Protein AF-A0A531L0T1-F1 (afdb_monomer_lite)

pLDDT: mean 86.52, std 14.9, range [46.69, 97.44]

Radius of gyration: 17.18 Å; chains: 1; bounding box: 34×23×45 Å

Secondary structure (DSSP, 8-state):
---STT---HHHHHHHTT--GGGTTT-SSPP----S----S----

Structure (mmCIF, N/CA/C/O backbone):
data_AF-A0A531L0T1-F1
#
_entry.id   AF-A0A531L0T1-F1
#
loop_
_atom_site.group_PDB
_atom_site.id
_atom_site.type_symbol
_atom_site.label_atom_id
_atom_site.label_alt_id
_atom_site.label_comp_id
_atom_site.label_asym_id
_atom_site.label_entity_id
_atom_site.label_seq_id
_atom_site.pdbx_PDB_ins_code
_atom_site.Cartn_x
_atom_site.Cartn_y
_atom_site.Cartn_z
_atom_site.occupancy
_atom_site.B_iso_or_equiv
_atom_site.auth_seq_id
_atom_site.auth_comp_id
_atom_site.auth_asym_id
_atom_site.auth_atom_id
_atom_site.pdbx_PDB_model_n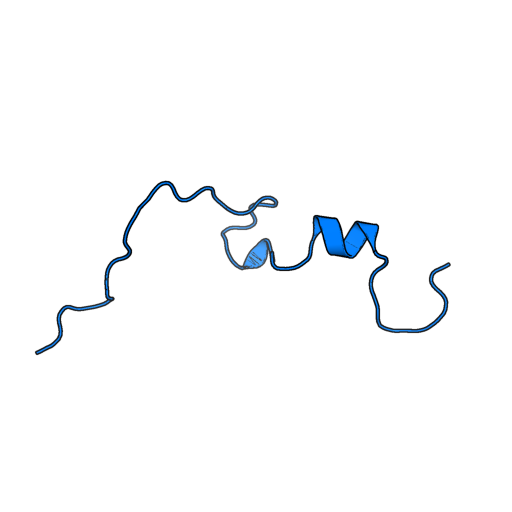um
ATOM 1 N N . MET A 1 1 ? 17.718 1.734 -26.208 1.00 46.69 1 MET A N 1
ATOM 2 C CA . MET A 1 1 ? 16.940 0.486 -26.314 1.00 46.69 1 MET A CA 1
ATOM 3 C C . MET A 1 1 ? 17.315 -0.382 -25.128 1.00 46.69 1 MET A C 1
ATOM 5 O O . MET A 1 1 ? 18.468 -0.789 -25.067 1.00 46.69 1 MET A O 1
ATOM 9 N N . ALA A 1 2 ? 16.411 -0.609 -24.170 1.00 47.66 2 ALA A N 1
ATOM 10 C CA . ALA A 1 2 ? 16.561 -1.787 -23.320 1.00 47.66 2 ALA A CA 1
ATOM 11 C C . ALA A 1 2 ? 16.304 -2.974 -24.249 1.00 47.66 2 ALA A C 1
ATOM 13 O O . ALA A 1 2 ? 15.202 -3.151 -24.766 1.00 47.66 2 ALA A O 1
ATOM 14 N N . LYS A 1 3 ? 17.401 -3.621 -24.620 1.00 53.72 3 LYS A N 1
ATOM 15 C CA . LYS A 1 3 ? 17.415 -4.842 -25.400 1.00 53.72 3 LYS A CA 1
ATOM 16 C C . LYS A 1 3 ? 17.038 -5.947 -24.416 1.00 53.72 3 LYS A C 1
ATOM 18 O O . LYS A 1 3 ? 17.584 -5.970 -23.318 1.00 53.72 3 LYS A O 1
ATOM 23 N N . ASP A 1 4 ? 16.133 -6.812 -24.846 1.00 50.72 4 ASP A N 1
ATOM 24 C CA . ASP A 1 4 ? 15.766 -8.069 -24.194 1.00 50.72 4 ASP A CA 1
ATOM 25 C C . ASP A 1 4 ? 14.690 -7.952 -23.097 1.00 50.72 4 ASP A C 1
ATOM 27 O O . ASP A 1 4 ? 14.657 -7.038 -22.277 1.00 50.72 4 ASP A O 1
ATOM 31 N N . GLY A 1 5 ? 13.706 -8.846 -23.187 1.00 56.88 5 GLY A N 1
ATOM 32 C CA . GLY A 1 5 ? 12.441 -8.754 -22.475 1.00 56.88 5 GLY A CA 1
ATOM 33 C C . GLY A 1 5 ? 12.564 -8.824 -20.952 1.00 56.88 5 GLY A C 1
ATOM 34 O O . GLY A 1 5 ? 13.264 -9.667 -20.402 1.00 56.88 5 GLY A O 1
ATOM 35 N N . ASN A 1 6 ? 11.726 -8.010 -20.310 1.00 63.50 6 ASN A N 1
ATOM 36 C CA . ASN A 1 6 ? 11.163 -8.213 -18.974 1.00 63.50 6 ASN A CA 1
ATOM 37 C C . ASN A 1 6 ? 11.870 -7.637 -17.736 1.00 63.50 6 ASN A C 1
ATOM 39 O O . ASN A 1 6 ? 11.490 -8.001 -16.627 1.00 63.50 6 ASN A O 1
ATOM 43 N N . GLU A 1 7 ? 12.769 -6.659 -17.865 1.00 74.06 7 GLU A N 1
ATOM 44 C CA . GLU A 1 7 ? 13.142 -5.832 -16.708 1.00 74.06 7 GLU A CA 1
ATOM 45 C C . GLU A 1 7 ? 13.093 -4.334 -17.019 1.00 74.06 7 GLU A C 1
ATOM 47 O O . GLU A 1 7 ? 13.729 -3.825 -17.941 1.00 74.06 7 GLU A O 1
ATOM 52 N N . MET A 1 8 ? 12.312 -3.603 -16.220 1.00 85.19 8 MET A N 1
ATOM 53 C CA . MET A 1 8 ? 12.309 -2.143 -16.235 1.00 85.19 8 MET A CA 1
ATOM 54 C C . MET A 1 8 ? 13.700 -1.609 -15.863 1.00 85.19 8 MET A C 1
ATOM 56 O O . MET A 1 8 ? 14.343 -2.117 -14.943 1.00 85.19 8 MET A O 1
ATOM 60 N N . GLY A 1 9 ? 14.144 -0.541 -16.533 1.00 90.00 9 GLY A N 1
ATOM 61 C CA . GLY A 1 9 ? 15.406 0.128 -16.206 1.00 90.00 9 GLY A CA 1
ATOM 62 C C . GLY A 1 9 ? 15.431 0.668 -14.768 1.00 90.00 9 GLY A C 1
ATOM 63 O O . GLY A 1 9 ? 14.385 0.925 -14.170 1.00 90.00 9 GLY A O 1
ATOM 64 N N . ILE A 1 10 ? 16.632 0.878 -14.214 1.00 92.06 10 ILE A N 1
ATOM 65 C CA . ILE A 1 10 ? 16.811 1.223 -12.791 1.00 92.06 10 ILE A CA 1
ATOM 66 C C . ILE A 1 10 ? 16.039 2.480 -12.360 1.00 92.06 10 ILE A C 1
ATOM 68 O O . ILE A 1 10 ? 15.399 2.468 -11.314 1.00 92.06 10 ILE A O 1
ATOM 72 N N . ASN A 1 11 ? 16.014 3.526 -13.191 1.00 94.56 11 ASN A N 1
ATOM 73 C CA . ASN A 1 11 ? 15.290 4.766 -12.886 1.00 94.56 11 ASN A CA 1
ATOM 74 C C . ASN A 1 11 ? 13.771 4.549 -12.859 1.00 94.56 11 ASN A C 1
ATOM 76 O O . ASN A 1 11 ? 13.082 5.069 -11.987 1.00 94.56 11 ASN A O 1
ATOM 80 N N . THR A 1 12 ? 13.251 3.745 -13.788 1.00 91.69 12 THR A N 1
ATOM 81 C CA . THR A 1 12 ? 11.827 3.392 -13.838 1.00 91.69 12 THR A CA 1
ATOM 82 C C . THR A 1 12 ? 11.433 2.579 -12.612 1.00 91.69 12 THR A C 1
ATOM 84 O O . THR A 1 12 ? 10.410 2.855 -11.994 1.00 91.69 12 THR A O 1
ATOM 87 N N . ARG A 1 13 ? 12.268 1.612 -12.214 1.00 90.25 13 ARG A N 1
ATOM 88 C CA . ARG A 1 13 ? 12.046 0.836 -10.991 1.00 90.25 13 ARG A CA 1
ATOM 89 C C . ARG A 1 13 ? 12.055 1.733 -9.762 1.00 90.25 13 ARG A C 1
ATOM 91 O O . ARG A 1 13 ? 11.124 1.644 -8.981 1.00 90.25 13 ARG A O 1
ATOM 98 N N . LEU A 1 14 ? 13.036 2.626 -9.630 1.00 92.81 14 LEU A N 1
ATOM 99 C CA . LEU A 1 14 ? 13.117 3.553 -8.498 1.00 92.81 14 LEU A CA 1
ATOM 100 C C . LEU A 1 14 ? 11.857 4.425 -8.361 1.00 92.81 14 LEU A C 1
ATOM 102 O O . LEU A 1 14 ? 11.428 4.696 -7.246 1.00 92.81 14 LEU A O 1
ATOM 106 N N . ALA A 1 15 ? 11.261 4.843 -9.480 1.00 92.31 15 ALA A N 1
ATOM 107 C CA . ALA A 1 15 ? 10.072 5.691 -9.477 1.00 92.31 15 ALA A CA 1
ATOM 108 C C . ALA A 1 15 ? 8.747 4.930 -9.272 1.00 92.31 15 ALA A C 1
ATOM 110 O O . ALA A 1 15 ? 7.808 5.499 -8.720 1.00 92.31 15 ALA A O 1
ATOM 111 N N . HIS A 1 16 ? 8.640 3.676 -9.728 1.00 90.19 16 HIS A N 1
ATOM 112 C CA . HIS A 1 16 ? 7.353 2.967 -9.820 1.00 90.19 16 HIS A CA 1
ATOM 113 C C . HIS A 1 16 ? 7.280 1.653 -9.031 1.00 90.19 16 HIS A C 1
ATOM 115 O O . HIS A 1 16 ? 6.205 1.066 -8.926 1.00 90.19 16 HIS A O 1
ATOM 121 N N . SER A 1 17 ? 8.388 1.150 -8.480 1.00 91.31 17 SER A N 1
ATOM 122 C CA . SER A 1 17 ? 8.364 -0.106 -7.728 1.00 91.31 17 SER A CA 1
ATOM 123 C C . SER A 1 17 ? 7.485 0.009 -6.484 1.00 91.31 17 SER A C 1
ATOM 125 O O . SER A 1 17 ? 7.661 0.930 -5.690 1.00 91.31 17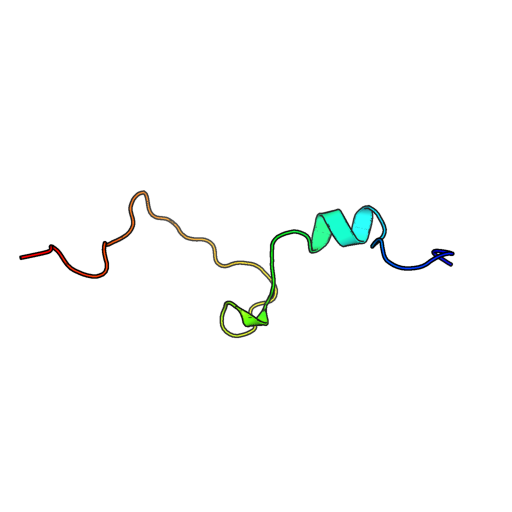 SER A O 1
ATOM 127 N N . GLY A 1 18 ? 6.589 -0.960 -6.288 1.00 90.56 18 GLY A N 1
ATOM 128 C CA . GLY A 1 18 ? 5.767 -1.069 -5.080 1.00 90.56 18 GLY A CA 1
ATOM 129 C C . GLY A 1 18 ? 4.488 -0.225 -5.068 1.00 90.56 18 GLY A C 1
ATOM 130 O O . GLY A 1 18 ? 3.742 -0.323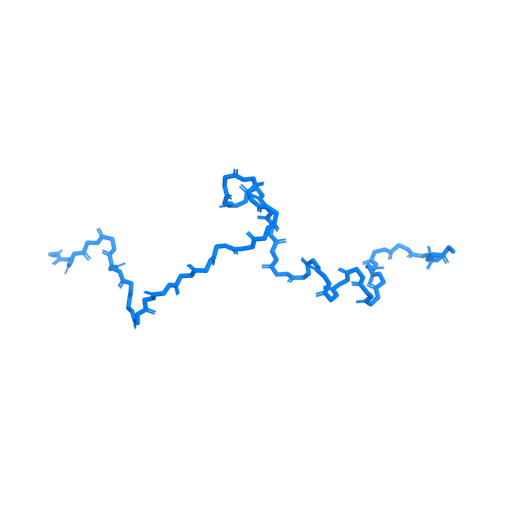 -4.101 1.00 90.56 18 GLY A O 1
ATOM 131 N N . ASN A 1 19 ? 4.205 0.559 -6.115 1.00 93.06 19 ASN A N 1
ATOM 132 C CA . ASN A 1 19 ? 2.963 1.325 -6.240 1.00 93.06 19 ASN A CA 1
ATOM 133 C C . ASN A 1 19 ? 2.230 0.998 -7.548 1.00 93.06 19 ASN A C 1
ATOM 135 O O . ASN A 1 19 ? 2.827 1.044 -8.622 1.00 93.06 19 ASN A O 1
ATOM 139 N N . ASN A 1 20 ? 0.923 0.749 -7.464 1.00 93.88 20 ASN A N 1
ATOM 140 C CA . ASN A 1 20 ? 0.020 0.698 -8.608 1.00 93.88 20 ASN A CA 1
ATOM 141 C C . ASN A 1 20 ? -1.131 1.696 -8.374 1.00 93.88 20 ASN A C 1
ATOM 143 O O . ASN A 1 20 ? -1.957 1.463 -7.492 1.00 93.88 20 ASN A O 1
ATOM 147 N N . PRO A 1 21 ? -1.238 2.782 -9.164 1.00 95.12 21 PRO A N 1
ATOM 148 C CA . PRO A 1 21 ? -2.283 3.797 -8.990 1.00 95.12 21 PRO A CA 1
ATOM 149 C C . PRO A 1 21 ? -3.719 3.254 -9.002 1.00 95.12 21 PRO A C 1
ATOM 151 O O . PRO A 1 21 ? -4.611 3.838 -8.386 1.00 95.12 21 PRO A O 1
ATOM 154 N N . HIS A 1 22 ? -3.964 2.133 -9.688 1.00 95.94 22 HIS A N 1
ATOM 155 C CA . HIS A 1 22 ? -5.294 1.524 -9.753 1.00 95.94 22 HIS A CA 1
ATOM 156 C C . HIS A 1 22 ? -5.750 0.901 -8.431 1.00 95.94 22 HIS A C 1
ATOM 158 O O . HIS A 1 22 ? -6.953 0.744 -8.230 1.00 95.94 22 HIS A O 1
ATOM 164 N N . ASP A 1 23 ? -4.825 0.623 -7.514 1.00 95.94 23 ASP A N 1
ATOM 165 C CA . ASP A 1 23 ? -5.148 0.054 -6.206 1.00 95.94 23 ASP A CA 1
ATOM 166 C C . ASP A 1 23 ? -5.698 1.125 -5.241 1.00 95.94 23 ASP A C 1
ATOM 168 O O . ASP A 1 23 ? -6.291 0.791 -4.216 1.00 95.94 23 ASP A O 1
ATOM 172 N N . TYR A 1 24 ? -5.540 2.419 -5.565 1.00 95.19 24 TYR A N 1
ATOM 173 C CA . TYR A 1 24 ? -5.999 3.531 -4.729 1.00 95.19 24 TYR A CA 1
ATOM 174 C C . TYR A 1 24 ? -6.548 4.708 -5.555 1.00 95.19 24 TYR A C 1
ATOM 176 O O . TYR A 1 24 ? -5.896 5.737 -5.741 1.00 95.19 24 TYR A O 1
ATOM 184 N N . PHE A 1 25 ? -7.782 4.559 -6.050 1.00 96.31 25 PHE A N 1
ATOM 185 C CA . PHE A 1 25 ? -8.577 5.603 -6.729 1.00 96.31 25 PHE A CA 1
ATOM 186 C C . PHE A 1 25 ? -7.893 6.321 -7.914 1.00 96.31 25 PHE A C 1
ATOM 188 O O . PHE A 1 25 ? -8.330 7.398 -8.313 1.00 96.31 25 PHE A O 1
ATOM 195 N N . GLY A 1 26 ? -6.835 5.752 -8.498 1.00 95.50 26 GLY A N 1
ATOM 196 C CA . GLY A 1 26 ? -6.094 6.372 -9.598 1.00 95.50 26 GLY A CA 1
ATOM 197 C C . GLY A 1 26 ? -5.113 7.466 -9.168 1.00 95.50 26 GLY A C 1
ATOM 198 O O . GLY A 1 26 ? -4.592 8.178 -10.027 1.00 95.50 26 GLY A O 1
ATOM 199 N N . PHE A 1 27 ? -4.835 7.621 -7.869 1.00 96.00 27 PHE A N 1
ATOM 200 C CA . PHE A 1 27 ? -3.801 8.549 -7.418 1.00 96.00 27 PHE A CA 1
ATOM 201 C C . PHE A 1 27 ? -2.416 8.055 -7.843 1.00 96.00 27 PHE A C 1
ATOM 203 O O . PHE A 1 27 ? -2.013 6.933 -7.548 1.00 96.00 27 PHE A O 1
ATOM 210 N N . VAL A 1 28 ? -1.669 8.918 -8.538 1.00 94.75 28 VAL A N 1
ATOM 211 C CA . VAL A 1 28 ? -0.339 8.576 -9.069 1.00 94.75 28 VAL A CA 1
ATOM 212 C C . VAL A 1 28 ? 0.673 8.355 -7.946 1.00 94.75 28 VAL A C 1
ATOM 214 O O . VAL A 1 28 ? 1.455 7.409 -8.001 1.00 94.75 28 VAL A O 1
ATOM 217 N N . ASN A 1 29 ? 0.642 9.205 -6.921 1.00 95.19 29 ASN A N 1
ATOM 218 C CA . ASN A 1 29 ? 1.486 9.057 -5.742 1.00 95.19 29 ASN A CA 1
ATOM 219 C C . ASN A 1 29 ? 0.706 8.306 -4.651 1.00 95.19 29 ASN A C 1
ATOM 221 O O . ASN A 1 29 ? -0.462 8.647 -4.434 1.00 95.19 29 ASN A O 1
ATOM 225 N N . PRO A 1 30 ? 1.328 7.343 -3.942 1.00 94.88 30 PRO A N 1
ATOM 226 C CA . PRO A 1 30 ? 0.693 6.683 -2.806 1.00 94.88 30 PRO A CA 1
ATOM 227 C C . PRO A 1 30 ? 0.183 7.700 -1.772 1.00 94.88 30 PRO A C 1
ATOM 229 O O . PRO A 1 30 ? 0.843 8.722 -1.546 1.00 94.88 30 PRO A O 1
ATOM 232 N N . PRO A 1 31 ? -0.959 7.443 -1.113 1.00 94.00 31 PRO A N 1
ATOM 233 C CA . PRO A 1 31 ? -1.455 8.318 -0.060 1.00 94.00 31 PRO A CA 1
ATOM 234 C C . PRO A 1 31 ? -0.496 8.330 1.135 1.00 94.00 31 PRO A C 1
ATOM 236 O O . PRO A 1 31 ? 0.049 7.299 1.532 1.00 94.00 31 PRO A O 1
ATOM 239 N N . VAL A 1 32 ? -0.336 9.495 1.763 1.00 95.69 32 VAL A N 1
ATOM 240 C CA . VAL A 1 32 ? 0.393 9.605 3.030 1.00 95.69 32 VAL A CA 1
ATOM 241 C C . VAL A 1 32 ? -0.568 9.292 4.174 1.00 95.69 32 VAL A C 1
ATOM 243 O O . VAL A 1 32 ? -1.507 10.046 4.429 1.00 95.69 32 VAL A O 1
ATOM 246 N N . VAL A 1 33 ? -0.342 8.176 4.869 1.00 95.62 33 VAL A N 1
ATOM 247 C CA . VAL A 1 33 ? -1.162 7.757 6.015 1.00 95.62 33 VAL A CA 1
ATOM 248 C C . VAL A 1 33 ? -0.471 8.165 7.315 1.00 95.62 33 VAL A C 1
ATOM 250 O O 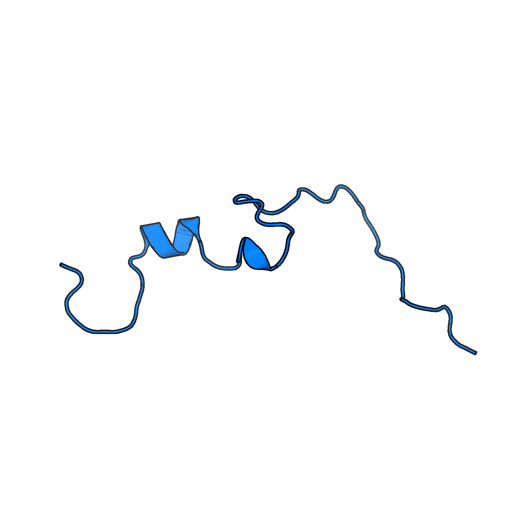. VAL A 1 33 ? 0.487 7.533 7.752 1.00 95.62 33 VAL A O 1
ATOM 253 N N . HIS A 1 34 ? -0.969 9.225 7.952 1.00 97.44 34 HIS A N 1
ATOM 254 C CA . HIS A 1 34 ? -0.487 9.691 9.255 1.00 97.44 34 HIS A CA 1
ATOM 255 C C . HIS A 1 34 ? -1.235 9.000 10.406 1.00 97.44 34 HIS A C 1
ATOM 257 O O . HIS A 1 34 ? -2.075 9.606 11.067 1.00 97.44 34 HIS A O 1
ATOM 263 N N . ALA A 1 35 ? -0.937 7.723 10.641 1.00 95.88 35 ALA A N 1
ATOM 264 C CA . ALA A 1 35 ? -1.510 6.936 11.733 1.00 95.88 35 ALA A CA 1
ATOM 265 C C . ALA A 1 35 ? -0.460 5.992 12.338 1.00 95.88 35 ALA A C 1
ATOM 267 O O . ALA A 1 35 ? 0.508 5.626 11.678 1.00 95.88 35 ALA A O 1
ATOM 268 N N . SER A 1 36 ? -0.656 5.585 13.593 1.00 96.88 36 SER A N 1
ATOM 269 C CA . SER A 1 36 ? 0.221 4.633 14.295 1.00 96.88 36 SER A CA 1
ATOM 270 C C . SER A 1 36 ? -0.374 3.225 14.419 1.00 96.88 36 SER A C 1
ATOM 272 O O . SER A 1 36 ? 0.278 2.322 14.937 1.00 96.88 36 SER A O 1
ATOM 274 N N . THR A 1 37 ? -1.617 3.031 13.977 1.00 94.56 37 THR A N 1
ATOM 275 C CA . THR A 1 37 ? -2.388 1.792 14.144 1.00 94.56 37 THR A CA 1
ATOM 276 C C . THR A 1 37 ? -3.498 1.712 13.089 1.00 94.56 37 THR A C 1
ATOM 278 O O . THR A 1 37 ? -3.942 2.741 12.576 1.00 94.56 37 THR A O 1
ATOM 281 N N . VAL A 1 38 ? -3.924 0.489 12.753 1.00 95.44 38 VAL A N 1
ATOM 282 C CA . VAL A 1 38 ? -5.031 0.189 11.831 1.00 95.44 38 VAL A CA 1
ATOM 283 C C . VAL A 1 38 ? -6.091 -0.654 12.539 1.00 95.44 38 VAL A C 1
ATOM 285 O O . VAL A 1 38 ? -5.776 -1.448 13.425 1.00 95.44 38 VAL A O 1
ATOM 288 N N . LEU A 1 39 ? -7.356 -0.479 12.157 1.00 94.44 39 LEU A N 1
ATOM 289 C CA . LEU A 1 39 ? -8.457 -1.269 12.706 1.00 94.44 39 LEU A CA 1
ATOM 290 C C . LEU A 1 39 ? -8.437 -2.696 12.152 1.00 94.44 39 LEU A C 1
ATOM 292 O O . LEU A 1 39 ? -8.175 -2.912 10.968 1.00 94.44 39 LEU A O 1
ATOM 296 N N . TYR A 1 40 ? -8.804 -3.657 12.996 1.00 94.06 40 TYR A N 1
ATOM 297 C CA . TYR A 1 40 ? -9.240 -4.967 12.523 1.00 94.06 40 TYR A CA 1
ATOM 298 C C . TY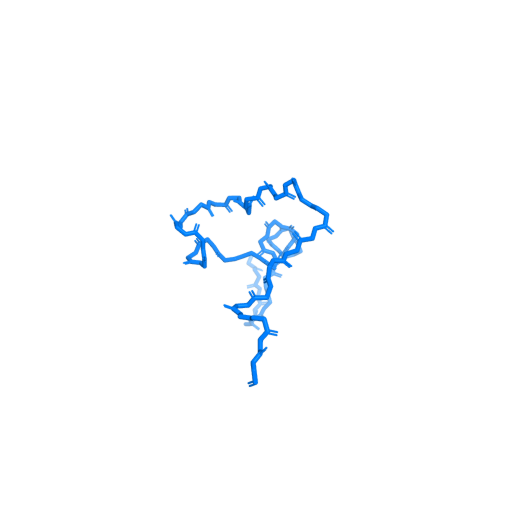R A 1 40 ? -10.649 -4.857 11.908 1.00 94.06 40 TYR A C 1
ATOM 300 O O . TYR A 1 40 ? -11.445 -4.040 12.378 1.00 94.06 40 TYR A O 1
ATOM 308 N N . PRO A 1 41 ? -11.002 -5.678 10.898 1.00 92.81 41 PRO A N 1
ATOM 309 C CA . PRO A 1 41 ? -12.330 -5.634 10.274 1.00 92.81 41 PRO A CA 1
ATOM 310 C C . PRO A 1 41 ? -13.49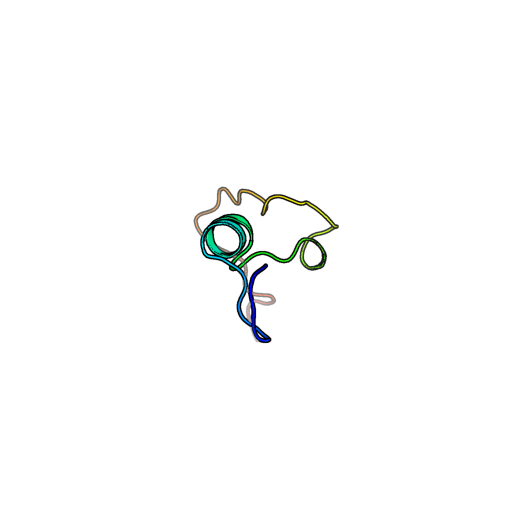3 -5.914 11.239 1.00 92.81 41 PRO A C 1
ATOM 312 O O . PRO A 1 41 ? -14.604 -5.439 11.024 1.00 92.81 41 PRO A O 1
ATOM 315 N N . ASN A 1 42 ? -13.253 -6.698 12.292 1.00 90.50 42 ASN A N 1
ATOM 316 C CA . ASN A 1 42 ? -14.175 -6.919 13.402 1.00 90.50 42 ASN A CA 1
ATOM 317 C C . ASN A 1 42 ? -13.379 -7.257 14.676 1.00 90.50 42 ASN A C 1
ATOM 319 O O . ASN A 1 42 ? -12.187 -7.555 14.604 1.00 90.50 42 ASN A O 1
ATOM 323 N N . ALA A 1 43 ? -14.029 -7.197 15.838 1.00 86.50 43 ALA A N 1
ATOM 324 C CA . ALA A 1 43 ? -13.401 -7.485 17.132 1.00 86.50 43 ALA A CA 1
ATOM 325 C C . ALA A 1 43 ? -13.357 -8.988 17.500 1.00 86.50 43 ALA A C 1
ATOM 327 O O . ALA A 1 43 ? -12.813 -9.320 18.547 1.00 86.50 43 ALA A O 1
ATOM 328 N N . ALA A 1 44 ? -13.902 -9.864 16.646 1.00 75.81 44 ALA A N 1
ATOM 329 C CA . ALA A 1 44 ? -14.291 -11.252 16.916 1.00 75.81 44 ALA A CA 1
ATOM 330 C C . ALA A 1 44 ? -15.253 -11.468 18.111 1.00 75.81 44 ALA A C 1
ATOM 332 O O . ALA A 1 44 ? -15.125 -10.887 19.187 1.00 75.81 44 ALA A O 1
ATOM 333 N N . THR A 1 45 ? -16.207 -12.370 17.874 1.00 57.88 45 THR A N 1
ATOM 334 C CA . THR A 1 45 ? -16.905 -13.236 18.841 1.00 57.88 45 THR A CA 1
ATOM 335 C C . THR A 1 45 ? -16.591 -14.661 18.441 1.00 57.88 45 THR A C 1
ATOM 337 O O . THR A 1 45 ? -16.624 -14.902 17.210 1.00 57.88 45 THR A O 1
#

Foldseek 3Di:
DPPDDDDDDPVCCVQPPPDDCVVPVNDSDDDDDPDDDDDDPDPDD

Sequence (45 aa):
MAKDGNEMGINTRLAHSGNNPHDYFGFVNPPVVHASTVLYPNAAT